Protein AF-A0AAW2KSW5-F1 (afdb_monomer)

Foldseek 3Di:
DDPPPDDDQWDQAPVRDIDGDPVSVVVRVVVVCCVVPVDPPPPPPDPVVVCVVVPPDDDDPVRVVVVPDDDDLVNVLVVLVPDDQPDQDDVVRHTSVVVNVCCVPPSPD

Secondary structure (DSSP, 8-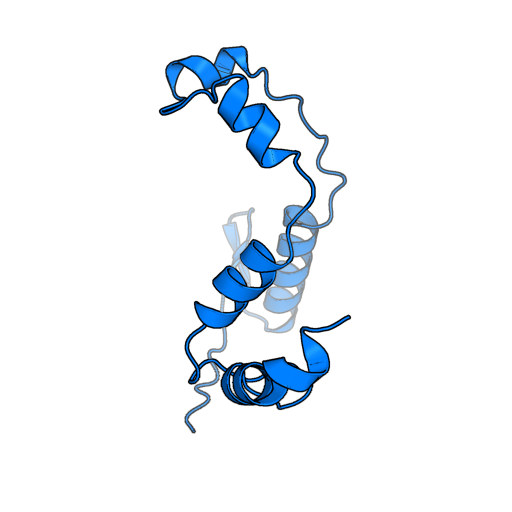state):
----------EE-TTS-EE-SHHHHHHHHHHHHHHHHSS--------HHHHGGG-S----HHHHHHHTSPPPHHHHHHHHHHS-TTSPP-TTS--HHHHHHHHHHHTT-

Mean predicted aligned error: 12.71 Å

Radius of gyration: 23.2 Å; Cα contacts (8 Å, |Δi|>4): 51; chains: 1; bounding box: 52×27×54 Å

Organism: NCBI:txid2727403

pLDDT: mean 84.77, std 11.95, range [43.72, 96.19]

Nearest PDB structures (foldseek):
  8uw3-assembly1_A  TM=6.012E-01  e=3.000E-03  Homo sapiens
  8c8j-assembly1_A  TM=5.492E-01  e=4.454E-03  Homo sapiens
  7am2-assembly1_Aa  TM=1.647E-01  e=8.125E+00  Leishmania tarentolae

Sequence (109 aa):
MRRASKRVFQIINEDGHTLTTQEDVVNEFVSFYQRLLGGDRRREFIDLRYLRPWARHVLTQEESQALVQSVTREEIKDAFFDIAEDKAPGPDGYSSGFYKAAWPVIGRR

Structure (mmCIF, N/CA/C/O backbone):
data_AF-A0AAW2KSW5-F1
#
_entry.id   AF-A0AAW2KSW5-F1
#
loop_
_atom_site.group_PDB
_atom_site.id
_atom_site.type_symbol
_atom_site.label_atom_id
_atom_site.label_alt_id
_atom_site.label_comp_id
_atom_site.label_asym_id
_atom_site.label_entity_id
_atom_site.label_seq_id
_atom_site.pdbx_PDB_ins_code
_atom_site.Cartn_x
_atom_site.Cartn_y
_atom_site.Cartn_z
_atom_site.occupancy
_atom_site.B_iso_or_equiv
_atom_site.auth_seq_id
_atom_site.auth_comp_id
_atom_site.auth_asym_id
_atom_site.auth_atom_id
_atom_site.pdbx_PDB_model_num
ATOM 1 N N . MET A 1 1 ? -12.754 4.980 -25.574 1.00 44.00 1 MET A N 1
ATOM 2 C CA . MET A 1 1 ? -11.927 3.772 -25.349 1.00 44.00 1 MET A CA 1
ATOM 3 C C . MET A 1 1 ? -10.739 3.823 -26.307 1.00 44.00 1 MET A C 1
ATOM 5 O O . MET A 1 1 ? -10.942 3.729 -27.508 1.00 44.00 1 MET A O 1
ATOM 9 N N . ARG A 1 2 ? -9.517 4.080 -25.827 1.00 43.72 2 ARG A N 1
ATOM 10 C CA . ARG A 1 2 ? -8.311 4.125 -26.675 1.00 43.72 2 ARG A CA 1
ATOM 11 C C . ARG A 1 2 ? -7.239 3.268 -26.007 1.00 43.72 2 ARG A C 1
ATOM 13 O O . ARG A 1 2 ? -6.459 3.753 -25.196 1.00 43.72 2 ARG A O 1
ATOM 20 N N . ARG A 1 3 ? -7.243 1.964 -26.289 1.00 46.72 3 ARG A N 1
ATOM 21 C CA . ARG A 1 3 ? -6.164 1.071 -25.856 1.00 46.72 3 ARG A CA 1
ATOM 22 C C . ARG A 1 3 ? -5.036 1.217 -26.875 1.00 46.72 3 ARG A C 1
ATOM 24 O O . ARG A 1 3 ? -4.984 0.491 -27.859 1.00 46.72 3 ARG A O 1
ATOM 31 N N . ALA A 1 4 ? -4.191 2.230 -26.693 1.00 52.06 4 ALA A N 1
ATOM 32 C CA . ALA A 1 4 ? -2.949 2.325 -27.449 1.00 52.06 4 ALA A CA 1
ATOM 33 C C . ALA A 1 4 ? -2.089 1.115 -27.062 1.00 52.06 4 ALA A C 1
ATOM 35 O O . ALA A 1 4 ? -1.648 1.006 -25.917 1.00 52.06 4 ALA A O 1
ATOM 36 N N . SER A 1 5 ? -1.914 0.173 -27.987 1.00 53.88 5 SER A N 1
ATOM 37 C CA . SER A 1 5 ? -1.045 -0.982 -27.784 1.00 53.88 5 SER A CA 1
ATOM 38 C C . SER A 1 5 ? 0.403 -0.495 -27.771 1.00 53.88 5 SER A C 1
ATOM 40 O O . SER A 1 5 ? 1.013 -0.315 -28.822 1.00 53.88 5 SER A O 1
ATOM 42 N N . LYS A 1 6 ? 0.943 -0.215 -26.581 1.00 66.06 6 LYS A N 1
ATOM 43 C CA . LYS A 1 6 ? 2.364 0.093 -26.406 1.00 66.06 6 LYS A CA 1
ATOM 44 C C . LYS A 1 6 ? 3.139 -1.209 -26.589 1.00 66.06 6 LYS A C 1
ATOM 46 O O . LYS A 1 6 ? 3.039 -2.097 -25.749 1.00 66.06 6 LYS A O 1
ATOM 51 N N . ARG A 1 7 ? 3.852 -1.340 -27.709 1.00 67.31 7 ARG A N 1
ATOM 52 C CA . ARG A 1 7 ? 4.706 -2.497 -27.997 1.00 67.31 7 ARG A CA 1
ATOM 53 C C . ARG A 1 7 ? 6.160 -2.100 -27.784 1.00 67.31 7 ARG A C 1
ATOM 55 O O . ARG A 1 7 ? 6.597 -1.081 -28.312 1.00 67.31 7 ARG A O 1
ATOM 62 N N . VAL A 1 8 ? 6.876 -2.880 -26.983 1.00 74.00 8 VAL A N 1
ATOM 63 C CA . VAL A 1 8 ? 8.318 -2.719 -26.782 1.00 74.00 8 VAL A CA 1
ATOM 64 C C . VAL A 1 8 ? 9.012 -3.476 -27.908 1.00 74.00 8 VAL A C 1
ATOM 66 O O . VAL A 1 8 ? 8.799 -4.674 -28.054 1.00 74.00 8 VAL A O 1
ATOM 69 N N . PHE A 1 9 ? 9.769 -2.761 -28.740 1.00 77.19 9 PHE A N 1
ATOM 70 C CA . PHE A 1 9 ? 10.436 -3.324 -29.922 1.00 77.19 9 PHE A CA 1
ATOM 71 C C . PHE A 1 9 ? 11.872 -3.760 -29.648 1.00 77.19 9 PHE A C 1
ATOM 73 O O . PHE A 1 9 ? 12.424 -4.556 -30.397 1.00 77.19 9 PHE A O 1
ATOM 80 N N . GLN A 1 10 ? 12.483 -3.198 -28.608 1.00 85.00 10 GLN A N 1
ATOM 81 C CA . GLN A 1 10 ? 13.876 -3.425 -28.291 1.00 85.00 10 GLN A CA 1
ATOM 82 C C . GLN A 1 10 ? 14.111 -3.187 -26.805 1.00 85.00 10 GLN A C 1
ATOM 84 O O . GLN A 1 10 ? 13.544 -2.254 -26.230 1.00 85.00 10 GLN A O 1
ATOM 89 N N . ILE A 1 11 ? 14.973 -4.003 -26.211 1.00 88.88 11 ILE A N 1
ATOM 90 C CA . ILE A 1 11 ? 15.519 -3.806 -24.867 1.00 88.88 11 ILE A CA 1
ATOM 91 C C . ILE A 1 11 ? 17.022 -4.083 -24.886 1.00 88.88 11 ILE A C 1
ATOM 93 O O . ILE A 1 11 ? 17.523 -4.762 -25.781 1.00 88.88 11 ILE A O 1
ATOM 97 N N . ILE A 1 12 ? 17.736 -3.537 -23.908 1.00 89.94 12 ILE A N 1
ATOM 98 C CA . ILE A 1 12 ? 19.151 -3.823 -23.675 1.00 89.94 12 ILE A CA 1
ATOM 99 C C . 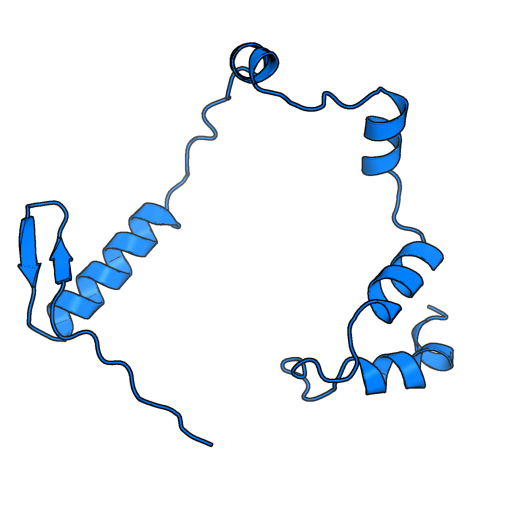ILE A 1 12 ? 19.213 -4.662 -22.401 1.00 89.94 12 ILE A C 1
ATOM 101 O O . ILE A 1 12 ? 18.645 -4.249 -21.388 1.00 89.94 12 ILE A O 1
ATOM 105 N N . ASN A 1 13 ? 19.827 -5.841 -22.467 1.00 86.00 13 ASN A N 1
ATOM 106 C CA . ASN A 1 13 ? 19.961 -6.727 -21.312 1.00 86.00 13 ASN A CA 1
ATOM 107 C C . ASN 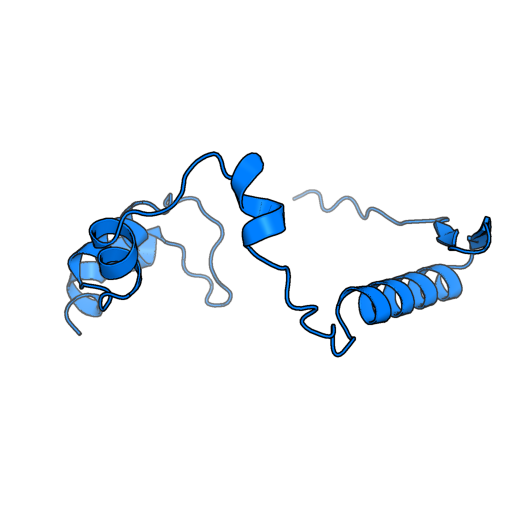A 1 13 ? 21.123 -6.291 -20.392 1.00 86.00 13 ASN A C 1
ATOM 109 O O . ASN A 1 13 ? 21.837 -5.327 -20.678 1.00 86.00 13 ASN A O 1
ATOM 113 N N . GLU A 1 14 ? 21.315 -7.003 -19.280 1.00 85.56 14 GLU A N 1
ATOM 114 C CA . GLU A 1 14 ? 22.370 -6.710 -18.292 1.00 85.56 14 GLU A CA 1
ATOM 115 C C . GLU A 1 14 ? 23.794 -6.810 -18.874 1.00 85.56 14 GLU A C 1
ATOM 117 O O . GLU A 1 14 ? 24.681 -6.075 -18.443 1.00 85.56 14 GLU A O 1
ATOM 122 N N . ASP A 1 15 ? 23.995 -7.634 -19.907 1.00 88.31 15 ASP A N 1
ATOM 123 C CA . ASP A 1 15 ? 25.270 -7.778 -20.626 1.00 88.31 15 ASP A CA 1
ATOM 124 C C . ASP A 1 15 ? 25.505 -6.668 -21.673 1.00 88.31 15 ASP A C 1
ATOM 126 O O . ASP A 1 15 ? 26.508 -6.667 -22.387 1.00 88.31 15 ASP A O 1
ATOM 130 N N . GLY A 1 16 ? 24.575 -5.714 -21.805 1.00 88.38 16 GLY A N 1
ATOM 131 C CA . GLY A 1 16 ? 24.638 -4.637 -22.795 1.00 88.38 16 GLY A CA 1
ATOM 132 C C . GLY A 1 16 ? 24.208 -5.054 -24.207 1.00 88.38 16 GLY A C 1
ATOM 133 O O . GLY A 1 16 ? 24.326 -4.266 -25.149 1.00 88.38 16 GLY A O 1
ATOM 134 N N . HIS A 1 17 ? 23.688 -6.269 -24.383 1.00 90.75 17 HIS A N 1
ATOM 135 C CA . HIS A 1 17 ? 23.212 -6.770 -25.666 1.00 90.75 17 HIS A CA 1
ATOM 136 C C . HIS A 1 17 ? 21.816 -6.243 -25.988 1.00 90.75 17 HIS A C 1
ATOM 138 O O . HIS A 1 17 ? 20.902 -6.236 -25.166 1.00 90.75 17 HIS A O 1
ATOM 144 N N . THR A 1 18 ? 21.651 -5.831 -27.240 1.00 91.00 18 THR A N 1
ATOM 145 C CA . THR A 1 18 ? 20.381 -5.355 -27.779 1.00 91.00 18 THR A CA 1
ATOM 146 C C . THR A 1 18 ? 19.531 -6.533 -28.256 1.00 91.00 18 THR A C 1
ATOM 148 O O . THR A 1 18 ? 19.884 -7.208 -29.221 1.00 91.00 18 THR A O 1
ATOM 151 N N . LEU A 1 19 ? 18.385 -6.744 -27.612 1.00 90.50 19 LEU A N 1
ATOM 152 C CA . LEU A 1 19 ? 17.391 -7.749 -27.985 1.00 90.50 19 LEU A CA 1
ATOM 153 C C . LEU A 1 19 ? 16.277 -7.078 -28.787 1.00 90.50 19 LEU A C 1
ATOM 155 O O . LEU A 1 19 ? 15.690 -6.100 -28.325 1.00 90.50 19 LEU A O 1
ATOM 159 N N . THR A 1 20 ? 15.995 -7.587 -29.987 1.00 88.56 20 THR A N 1
ATOM 160 C CA . THR A 1 20 ? 15.034 -6.983 -30.935 1.00 88.56 20 THR A CA 1
ATOM 161 C C . THR A 1 20 ? 13.931 -7.936 -31.380 1.00 88.56 20 THR A C 1
ATOM 163 O O . THR A 1 20 ? 12.908 -7.490 -31.903 1.00 88.56 20 THR A O 1
ATOM 166 N N . THR A 1 21 ? 14.100 -9.246 -31.180 1.00 89.38 21 THR A N 1
ATOM 167 C CA . THR A 1 21 ? 13.039 -10.203 -31.494 1.00 89.38 21 THR A CA 1
ATOM 168 C C . THR A 1 21 ? 11.987 -10.186 -30.388 1.00 89.38 21 THR A C 1
ATOM 170 O O . THR A 1 21 ? 12.284 -9.984 -29.211 1.00 89.38 21 THR A O 1
ATOM 173 N N . GLN A 1 22 ? 10.723 -10.389 -30.761 1.00 84.94 22 GLN A N 1
ATOM 174 C CA . GLN A 1 22 ? 9.619 -10.372 -29.800 1.00 84.94 22 GLN A CA 1
ATOM 175 C C . GLN A 1 22 ? 9.751 -11.483 -28.749 1.00 84.94 22 GLN A C 1
ATOM 177 O O . GLN A 1 22 ? 9.344 -11.284 -27.606 1.00 84.94 22 GLN A O 1
ATOM 182 N N . GLU A 1 23 ? 10.300 -12.632 -29.140 1.00 89.75 23 GLU A N 1
ATOM 183 C CA . GLU A 1 23 ? 10.550 -13.770 -28.258 1.00 89.75 23 GLU A CA 1
ATOM 184 C C . GLU A 1 23 ? 11.655 -13.451 -27.249 1.00 89.75 23 GLU A C 1
ATOM 186 O O . GLU A 1 23 ? 11.429 -13.589 -26.049 1.00 89.75 23 GLU A O 1
ATOM 191 N N . ASP A 1 24 ? 12.790 -12.911 -27.704 1.00 88.56 24 ASP A N 1
ATOM 192 C CA . ASP A 1 24 ? 13.898 -12.537 -26.818 1.00 88.56 24 ASP A CA 1
ATOM 193 C C . ASP A 1 24 ? 13.491 -11.435 -25.840 1.00 88.56 24 ASP A C 1
ATOM 195 O O . ASP A 1 24 ? 13.812 -11.503 -24.655 1.00 88.56 24 ASP A O 1
ATOM 199 N N . VAL A 1 25 ? 12.727 -10.442 -26.314 1.00 89.62 25 VAL A N 1
ATOM 200 C CA . VAL A 1 25 ? 12.176 -9.387 -25.457 1.00 89.62 25 VAL A CA 1
ATOM 201 C C . VAL A 1 25 ? 11.295 -10.004 -24.370 1.00 89.62 25 VAL A C 1
ATOM 203 O O . VAL A 1 25 ? 11.470 -9.693 -23.197 1.00 89.62 25 VAL A O 1
ATOM 206 N N . VAL A 1 26 ? 10.362 -10.893 -24.724 1.00 90.00 26 VAL A N 1
ATOM 207 C CA . VAL A 1 26 ? 9.472 -11.540 -23.744 1.00 90.00 26 VAL A CA 1
ATOM 208 C C . V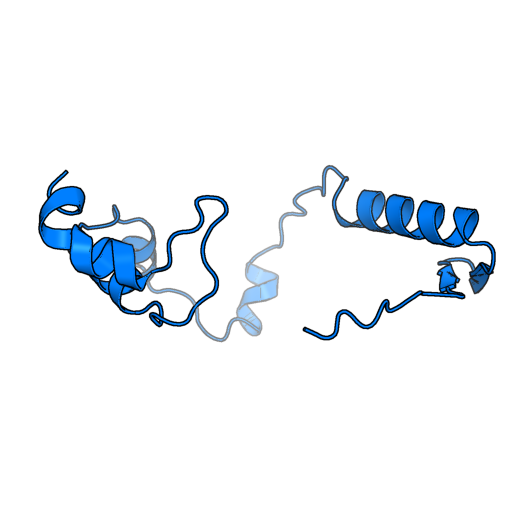AL A 1 26 ? 10.261 -12.388 -22.748 1.00 90.00 26 VAL A C 1
ATOM 210 O O . VAL A 1 26 ? 10.018 -12.282 -21.545 1.00 90.00 26 VAL A O 1
ATOM 213 N N . ASN A 1 27 ? 11.211 -13.188 -23.229 1.00 91.81 27 ASN A N 1
ATOM 214 C CA . ASN A 1 27 ? 12.022 -14.064 -22.391 1.00 91.81 27 ASN A CA 1
ATOM 215 C C . ASN A 1 27 ? 12.876 -13.268 -21.402 1.00 91.81 27 ASN A C 1
ATOM 217 O O . ASN A 1 27 ? 12.895 -13.598 -20.216 1.00 91.81 27 ASN A O 1
ATOM 221 N N . GLU A 1 28 ? 13.507 -12.181 -21.845 1.00 92.62 28 GLU A N 1
ATOM 222 C CA . GLU A 1 28 ? 14.265 -11.303 -20.953 1.00 92.62 28 GLU A CA 1
ATOM 223 C C . GLU A 1 28 ? 13.350 -10.608 -19.941 1.00 92.62 28 GLU A C 1
ATOM 225 O O . GLU A 1 28 ? 13.692 -10.550 -18.766 1.00 92.62 28 GLU A O 1
ATOM 230 N N . PHE A 1 29 ? 12.156 -10.149 -20.338 1.00 89.62 29 PHE A N 1
ATOM 231 C CA . PHE A 1 29 ? 11.183 -9.584 -19.393 1.00 89.62 29 PHE A CA 1
ATOM 232 C C . PHE A 1 29 ? 10.810 -10.589 -18.296 1.00 89.62 29 PHE A C 1
ATOM 234 O O . PHE A 1 29 ? 10.832 -10.254 -17.110 1.00 89.62 29 PHE A O 1
ATOM 241 N N . VAL A 1 30 ? 10.468 -11.821 -18.679 1.00 90.62 30 VAL A N 1
ATOM 242 C CA . VAL A 1 30 ? 10.110 -12.879 -17.727 1.00 90.62 30 VAL A CA 1
ATOM 243 C C . VAL A 1 30 ? 11.294 -13.196 -16.819 1.00 90.62 30 VAL A C 1
ATOM 245 O O . VAL A 1 30 ? 11.136 -13.182 -15.600 1.00 90.62 30 VAL A O 1
ATOM 248 N N . SER A 1 31 ? 12.477 -13.412 -17.393 1.00 89.69 31 SER A N 1
ATOM 249 C CA . SER A 1 31 ? 13.694 -13.733 -16.650 1.00 89.69 31 SER A CA 1
ATOM 250 C C . SER A 1 31 ? 14.079 -12.615 -15.678 1.00 89.69 31 SER A C 1
ATOM 252 O O . SER A 1 31 ? 14.321 -12.873 -14.500 1.00 89.69 31 SER A O 1
ATOM 254 N N . PHE A 1 32 ? 14.066 -11.360 -16.127 1.00 88.44 32 PHE A N 1
ATOM 255 C CA . PHE A 1 32 ? 14.349 -10.196 -15.292 1.00 88.44 32 PHE A CA 1
ATOM 256 C C . PHE A 1 32 ? 13.404 -10.124 -14.090 1.00 88.44 32 PHE A C 1
ATOM 258 O O . PHE A 1 32 ? 13.856 -10.019 -12.950 1.00 88.44 32 PHE A O 1
ATOM 265 N N . TYR A 1 33 ? 12.089 -10.233 -14.308 1.00 87.56 33 TYR A N 1
ATOM 266 C CA . TYR A 1 33 ? 11.127 -10.157 -13.207 1.00 87.56 33 TYR A CA 1
ATOM 267 C C . TYR A 1 33 ? 11.132 -11.405 -12.321 1.00 87.56 33 TYR A C 1
ATOM 269 O O . TYR A 1 33 ? 10.884 -11.284 -11.123 1.00 87.56 33 TYR A O 1
ATOM 277 N N . GLN A 1 34 ? 11.478 -12.580 -12.846 1.00 88.25 34 GLN A N 1
ATOM 278 C CA . GLN A 1 34 ? 11.741 -13.770 -12.032 1.00 88.25 34 GLN A CA 1
ATOM 279 C C . GLN A 1 34 ? 12.978 -13.590 -11.148 1.00 88.25 34 GLN A C 1
ATOM 281 O O . GLN A 1 34 ? 12.936 -13.967 -9.983 1.00 88.25 34 GLN A O 1
ATOM 286 N N . ARG A 1 35 ? 14.051 -12.954 -11.629 1.00 85.50 35 ARG A N 1
ATOM 287 C CA . ARG A 1 35 ? 15.202 -12.600 -10.779 1.00 85.50 35 ARG A CA 1
ATOM 288 C C . ARG A 1 35 ? 14.823 -11.545 -9.737 1.00 85.50 35 ARG A C 1
ATOM 290 O O . ARG A 1 35 ? 15.123 -11.699 -8.556 1.00 85.50 35 ARG A O 1
ATOM 297 N N . LEU A 1 36 ? 14.121 -10.492 -10.159 1.00 84.38 36 LEU A N 1
ATOM 298 C CA . LEU A 1 36 ? 13.742 -9.364 -9.304 1.00 84.38 36 LEU A CA 1
ATOM 299 C C . LEU A 1 36 ? 12.739 -9.762 -8.206 1.00 84.38 36 LEU A C 1
ATOM 301 O O . LEU A 1 36 ? 12.825 -9.305 -7.061 1.00 84.38 36 LEU A O 1
ATOM 305 N N . LEU A 1 37 ? 11.745 -10.578 -8.554 1.00 84.50 37 LEU A N 1
ATOM 306 C CA . LEU A 1 37 ? 10.607 -10.907 -7.692 1.00 84.50 37 LEU A CA 1
ATOM 307 C C . LEU A 1 37 ? 10.603 -12.360 -7.206 1.00 84.50 37 LEU A C 1
ATOM 309 O O . LEU A 1 37 ? 9.970 -12.636 -6.195 1.00 84.50 37 LEU A O 1
ATOM 313 N N . GLY A 1 38 ? 11.279 -13.272 -7.904 1.00 72.56 38 GLY A N 1
ATOM 314 C CA . GLY A 1 38 ? 11.148 -14.726 -7.739 1.00 72.56 38 GLY A CA 1
ATOM 315 C C . GLY A 1 38 ? 12.273 -15.427 -6.974 1.00 72.56 38 GLY A C 1
ATOM 316 O O . GLY A 1 38 ? 12.333 -16.651 -6.990 1.00 72.56 38 GLY A O 1
ATOM 317 N N . GLY A 1 39 ? 13.157 -14.700 -6.293 1.00 68.75 39 GLY A N 1
ATOM 318 C CA . GLY A 1 39 ? 14.146 -15.303 -5.397 1.00 68.75 39 GLY A CA 1
ATOM 319 C C . GLY A 1 39 ? 13.640 -15.458 -3.961 1.00 68.75 39 GLY A C 1
ATOM 320 O O . GLY A 1 39 ? 12.841 -14.649 -3.485 1.00 68.75 39 GLY A O 1
ATOM 321 N N . ASP A 1 40 ? 14.210 -16.422 -3.228 1.00 62.41 40 ASP A N 1
ATOM 322 C CA . ASP A 1 40 ? 14.334 -16.328 -1.770 1.00 62.41 40 ASP A CA 1
ATOM 323 C C . ASP A 1 40 ? 15.305 -15.176 -1.505 1.00 62.41 40 ASP A C 1
ATOM 325 O O . ASP A 1 40 ? 16.520 -15.361 -1.382 1.00 62.41 40 ASP A O 1
ATOM 329 N N . ARG A 1 41 ? 14.792 -13.938 -1.576 1.00 61.44 41 ARG A N 1
ATOM 330 C CA . ARG A 1 41 ? 15.546 -12.773 -1.132 1.00 61.44 41 ARG A CA 1
ATOM 331 C C . ARG A 1 41 ? 15.884 -13.098 0.304 1.00 61.44 41 ARG A C 1
ATOM 333 O O . ARG A 1 41 ? 15.010 -13.004 1.169 1.00 61.44 41 ARG A O 1
ATOM 340 N N . ARG A 1 42 ? 17.137 -13.500 0.548 1.00 57.59 42 ARG A N 1
ATOM 341 C CA . ARG A 1 42 ? 17.685 -13.537 1.894 1.00 57.59 42 ARG A CA 1
ATOM 342 C C . ARG A 1 42 ? 17.234 -12.226 2.500 1.00 57.59 42 ARG A C 1
ATOM 344 O O . ARG A 1 42 ? 17.537 -11.161 1.964 1.00 57.59 42 ARG A O 1
ATOM 351 N N . ARG A 1 43 ? 16.415 -12.315 3.547 1.00 60.25 43 ARG A N 1
ATOM 352 C CA . ARG A 1 43 ? 16.173 -11.184 4.425 1.00 60.25 43 ARG A CA 1
ATOM 353 C C . ARG A 1 43 ? 17.538 -10.902 5.022 1.00 60.25 43 ARG A C 1
ATOM 355 O O . ARG A 1 43 ? 17.882 -11.453 6.063 1.00 60.25 43 ARG A O 1
ATOM 362 N N . GLU A 1 44 ? 18.366 -10.165 4.289 1.00 66.38 44 GLU A N 1
ATOM 363 C CA . GLU A 1 44 ? 19.556 -9.577 4.851 1.00 66.38 44 GLU A CA 1
ATOM 364 C C . GLU A 1 44 ? 19.022 -8.751 6.002 1.00 66.38 44 GLU A C 1
ATOM 366 O O . GLU A 1 44 ? 18.183 -7.864 5.822 1.00 66.38 44 GLU A O 1
ATOM 371 N N . PHE A 1 45 ? 19.380 -9.171 7.210 1.00 67.12 45 PHE A N 1
ATOM 372 C CA . PHE A 1 45 ? 19.019 -8.435 8.396 1.00 67.12 45 PHE A CA 1
ATOM 373 C C . PHE A 1 45 ? 19.684 -7.075 8.256 1.00 67.12 45 PHE A C 1
ATOM 375 O O . PHE A 1 45 ? 20.891 -6.937 8.440 1.00 67.12 45 PHE A O 1
ATOM 382 N N . ILE A 1 46 ? 18.889 -6.079 7.879 1.00 71.62 46 ILE A N 1
ATOM 383 C CA . ILE A 1 46 ? 19.344 -4.704 7.900 1.00 71.62 46 ILE A CA 1
ATOM 384 C C . ILE A 1 46 ? 19.512 -4.362 9.371 1.00 71.62 46 ILE A C 1
ATOM 386 O O . ILE A 1 46 ? 18.548 -4.368 10.141 1.00 71.62 46 ILE A O 1
ATOM 390 N N . ASP A 1 47 ? 20.749 -4.085 9.768 1.00 79.62 47 ASP A N 1
ATOM 391 C CA . ASP A 1 47 ? 21.011 -3.562 11.093 1.00 79.62 47 ASP A CA 1
ATOM 392 C C . ASP A 1 47 ? 20.308 -2.210 11.221 1.00 79.62 47 ASP A C 1
ATOM 394 O O . ASP A 1 47 ? 20.706 -1.215 10.615 1.00 79.62 47 ASP A O 1
ATOM 398 N N . LEU A 1 48 ? 19.245 -2.158 12.021 1.00 76.06 48 LEU A N 1
ATOM 399 C CA . LEU A 1 48 ? 18.485 -0.931 12.236 1.00 76.06 48 LEU A CA 1
ATOM 400 C C . LEU A 1 48 ? 19.365 0.197 12.796 1.00 76.06 48 LEU A C 1
ATOM 402 O O . LEU A 1 48 ? 19.037 1.364 12.594 1.00 76.06 48 LEU A O 1
ATOM 406 N N . ARG A 1 49 ? 20.497 -0.118 13.447 1.00 82.06 49 ARG A N 1
ATOM 407 C CA . ARG A 1 49 ? 21.485 0.882 13.890 1.00 82.06 49 ARG A CA 1
ATOM 408 C C . ARG A 1 49 ? 22.109 1.624 12.715 1.00 82.06 49 ARG A C 1
ATOM 410 O O . ARG A 1 49 ? 22.360 2.816 12.849 1.00 82.06 49 ARG A O 1
ATOM 417 N N . TYR A 1 50 ? 22.303 0.949 11.580 1.00 82.25 50 TYR A N 1
ATOM 418 C CA . TYR A 1 50 ? 22.733 1.590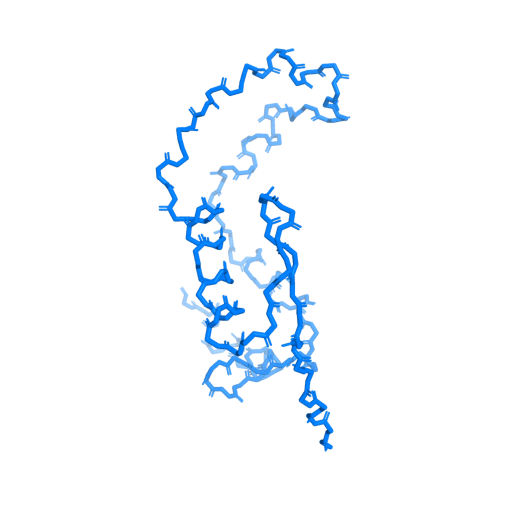 10.343 1.00 82.25 50 TYR A CA 1
ATOM 419 C C . TYR A 1 50 ? 21.673 2.587 9.880 1.00 82.25 50 TYR A C 1
ATOM 421 O O . TYR A 1 50 ? 22.017 3.714 9.582 1.00 82.25 50 TYR A O 1
ATOM 429 N N . LEU A 1 51 ? 20.383 2.233 9.911 1.00 81.50 51 LEU A N 1
ATOM 430 C CA . LEU A 1 51 ? 19.309 3.113 9.431 1.00 81.50 51 LEU A CA 1
ATOM 431 C C . LEU A 1 51 ? 18.979 4.297 10.352 1.00 81.50 51 LEU A C 1
ATOM 433 O O . LEU A 1 51 ? 18.445 5.299 9.874 1.00 81.50 51 LEU A O 1
ATOM 437 N N . ARG A 1 52 ? 19.276 4.209 11.657 1.00 82.75 52 ARG A N 1
ATOM 438 C CA . ARG A 1 52 ? 18.879 5.228 12.650 1.00 82.75 52 ARG A CA 1
ATOM 439 C C . ARG A 1 52 ? 19.268 6.670 12.296 1.00 82.75 52 ARG A C 1
ATOM 441 O O . ARG A 1 52 ? 18.414 7.530 12.483 1.00 82.75 52 ARG A O 1
ATOM 448 N N . PRO A 1 53 ? 20.472 6.972 11.777 1.00 88.38 53 PRO A N 1
ATOM 449 C CA . PRO A 1 53 ? 20.840 8.336 11.396 1.00 88.38 53 PRO A CA 1
ATOM 450 C C . PRO A 1 53 ? 19.997 8.916 10.250 1.00 88.38 53 PRO A C 1
ATOM 452 O O . PRO A 1 53 ? 19.895 10.133 10.135 1.00 88.38 53 PRO A O 1
ATOM 455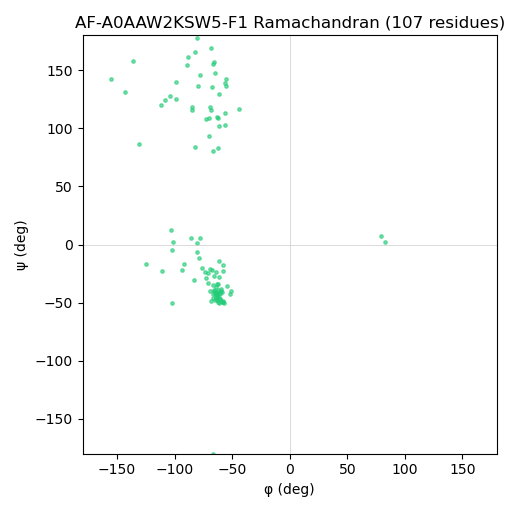 N N . TRP A 1 54 ? 19.391 8.069 9.410 1.00 84.94 54 TRP A N 1
ATOM 456 C CA . TRP A 1 54 ? 18.536 8.491 8.290 1.00 84.94 54 TRP A CA 1
ATOM 457 C C . TRP A 1 54 ? 17.039 8.342 8.582 1.00 84.94 54 TRP A C 1
ATOM 459 O O . TRP A 1 54 ? 16.205 8.755 7.772 1.00 84.94 54 TRP A O 1
ATOM 469 N N . ALA A 1 55 ? 16.675 7.771 9.731 1.00 84.69 55 ALA A N 1
ATOM 470 C CA . ALA A 1 55 ? 15.290 7.658 10.149 1.00 84.69 55 ALA A CA 1
ATOM 471 C C . ALA A 1 55 ? 14.752 9.046 10.521 1.00 84.69 55 ALA A C 1
ATOM 473 O O . ALA A 1 55 ? 15.114 9.620 11.544 1.00 84.69 55 ALA A O 1
ATOM 474 N N . ARG A 1 56 ? 13.858 9.585 9.684 1.00 85.06 56 ARG A N 1
ATOM 475 C CA . ARG A 1 56 ? 13.186 10.871 9.946 1.00 85.06 56 ARG A CA 1
ATOM 476 C C . ARG A 1 56 ? 12.252 10.814 11.156 1.00 85.06 56 ARG A C 1
ATOM 478 O O . ARG A 1 56 ? 12.012 11.844 11.773 1.00 85.06 56 ARG A O 1
ATOM 485 N N . HIS A 1 57 ? 11.724 9.630 11.456 1.00 88.50 57 HIS A N 1
ATOM 486 C CA . HIS A 1 57 ? 10.867 9.363 12.605 1.00 88.50 57 HIS A CA 1
ATOM 487 C C . HIS A 1 57 ? 11.183 7.974 13.152 1.00 88.50 57 HIS A C 1
ATOM 489 O O . HIS A 1 57 ? 11.254 7.009 12.389 1.00 88.50 57 HIS A O 1
ATOM 495 N N . VAL A 1 58 ? 11.386 7.877 14.463 1.00 87.44 58 VAL A N 1
ATOM 496 C CA . VAL A 1 58 ? 11.485 6.603 15.178 1.00 87.44 58 VAL A CA 1
ATOM 497 C C . VAL A 1 58 ? 10.254 6.525 16.056 1.00 87.44 58 VAL A C 1
ATOM 499 O O . VAL A 1 58 ? 10.064 7.400 16.897 1.00 87.44 58 VAL A O 1
ATOM 502 N N . LEU A 1 59 ? 9.442 5.491 15.839 1.00 90.06 59 LEU A N 1
ATOM 503 C CA . LEU A 1 59 ? 8.166 5.343 16.527 1.00 90.06 59 LEU A CA 1
ATOM 504 C C . LEU A 1 59 ? 8.351 5.376 18.045 1.00 90.06 59 LEU A C 1
ATOM 506 O O . LEU A 1 59 ? 9.253 4.716 18.579 1.00 90.06 59 LEU A O 1
ATOM 510 N N . THR A 1 60 ? 7.479 6.106 18.735 1.00 93.81 60 THR A N 1
ATOM 511 C CA . THR A 1 60 ? 7.367 5.991 20.189 1.00 93.81 60 THR A CA 1
ATOM 512 C C . THR A 1 60 ? 6.789 4.628 20.562 1.00 93.81 60 THR A C 1
ATOM 514 O O . THR A 1 60 ? 6.302 3.864 19.717 1.00 93.81 60 THR A O 1
ATOM 517 N N . GLN A 1 61 ? 6.846 4.291 21.849 1.00 93.94 61 GLN A N 1
ATOM 518 C CA . GLN A 1 61 ? 6.247 3.050 22.320 1.00 93.94 61 GLN A CA 1
ATOM 519 C C . GLN A 1 61 ? 4.733 3.051 22.082 1.00 93.94 61 GLN A C 1
ATOM 521 O O . GLN A 1 61 ? 4.189 2.039 21.655 1.00 93.94 61 GLN A O 1
ATOM 526 N N . GLU A 1 62 ? 4.076 4.189 22.278 1.00 96.19 62 GLU A N 1
ATOM 527 C CA . GLU A 1 62 ? 2.641 4.374 22.073 1.00 96.19 62 GLU A CA 1
ATOM 528 C C . GLU A 1 62 ? 2.255 4.185 20.602 1.00 96.19 62 GLU A C 1
ATOM 530 O O . GLU A 1 62 ? 1.319 3.443 20.314 1.00 96.19 62 GLU A O 1
ATOM 535 N N . GLU A 1 63 ? 3.002 4.780 19.667 1.00 94.81 63 GLU A N 1
ATOM 536 C CA . GLU A 1 63 ? 2.763 4.608 18.227 1.00 94.81 63 GLU A CA 1
ATOM 537 C C . GLU A 1 63 ? 2.982 3.156 17.790 1.00 94.81 63 GLU A C 1
ATOM 539 O O . GLU A 1 63 ? 2.183 2.595 17.044 1.00 94.81 63 GLU A O 1
ATOM 544 N N . SER A 1 64 ? 4.044 2.522 18.291 1.00 93.69 64 SER A N 1
ATOM 545 C CA . SER A 1 64 ? 4.321 1.108 18.028 1.00 93.69 64 SER A CA 1
ATOM 546 C C . SER A 1 64 ? 3.189 0.211 18.532 1.00 93.69 64 SER A C 1
ATOM 548 O O . SER A 1 64 ? 2.757 -0.692 17.818 1.00 93.69 64 SER A O 1
ATOM 550 N N . GLN A 1 65 ? 2.661 0.489 19.730 1.00 95.88 65 GLN A N 1
ATOM 551 C CA . GLN A 1 65 ? 1.509 -0.233 20.266 1.00 95.88 65 GLN A CA 1
ATOM 552 C C . GLN A 1 65 ? 0.247 0.011 19.436 1.00 95.88 65 GLN A C 1
ATOM 554 O O . GLN A 1 65 ? -0.468 -0.945 19.160 1.00 95.88 65 GLN A O 1
ATOM 559 N N . ALA A 1 66 ? -0.010 1.243 18.994 1.00 94.00 66 ALA A N 1
ATOM 560 C CA . ALA A 1 66 ? -1.160 1.553 18.147 1.00 94.00 66 ALA A CA 1
ATOM 561 C C . ALA A 1 66 ? -1.135 0.768 16.822 1.00 94.00 66 ALA A C 1
ATOM 563 O O . ALA A 1 66 ? -2.159 0.238 16.405 1.00 94.00 66 ALA A O 1
ATOM 564 N N . LEU A 1 67 ? 0.037 0.601 16.198 1.00 93.00 67 LEU A N 1
ATOM 565 C CA . LEU A 1 67 ? 0.179 -0.141 14.935 1.00 93.00 67 LEU A CA 1
ATOM 566 C C . LEU A 1 67 ? -0.093 -1.647 15.048 1.00 93.00 67 LEU A C 1
ATOM 568 O O . LEU A 1 67 ? -0.363 -2.291 14.035 1.00 93.00 67 LEU A O 1
ATOM 572 N N . VAL A 1 68 ? 0.020 -2.221 16.249 1.00 94.81 68 VAL A N 1
ATOM 573 C CA . VAL A 1 68 ? -0.233 -3.651 16.496 1.00 94.81 68 VAL A CA 1
ATOM 574 C C . VAL A 1 68 ? -1.603 -3.917 17.116 1.00 94.81 68 VAL A C 1
ATOM 576 O O . VAL A 1 68 ? -1.926 -5.068 17.420 1.00 94.81 68 VAL A O 1
ATOM 579 N N . GLN A 1 69 ? -2.417 -2.879 17.317 1.00 94.88 69 GLN A N 1
ATOM 580 C CA . GLN A 1 69 ? -3.781 -3.045 17.801 1.00 94.88 69 GLN A CA 1
ATOM 581 C C . GLN A 1 69 ? -4.654 -3.758 16.767 1.00 94.88 69 GLN A C 1
ATOM 583 O O . GLN A 1 69 ? -4.386 -3.777 15.566 1.00 94.88 69 GLN A O 1
ATOM 588 N N . SER A 1 70 ? -5.712 -4.395 17.265 1.00 95.75 70 SER A N 1
ATOM 589 C CA . SER A 1 70 ? -6.718 -4.993 16.394 1.00 95.75 70 SER A CA 1
ATOM 590 C C . SER A 1 70 ? -7.478 -3.897 15.659 1.00 95.75 70 SER A C 1
ATOM 592 O O . SER A 1 70 ? -7.910 -2.932 16.284 1.00 95.75 70 SER A O 1
ATOM 594 N N . VAL A 1 71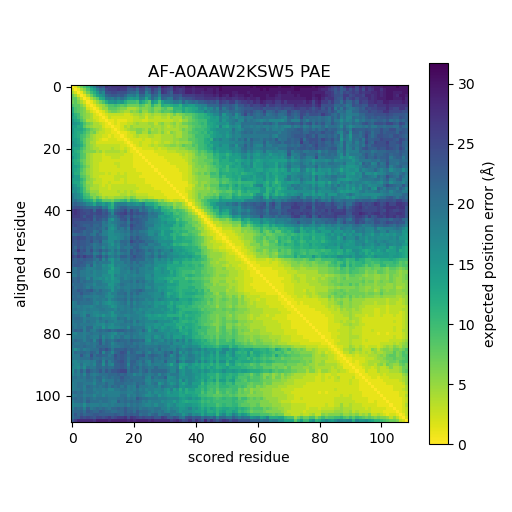 ? -7.680 -4.092 14.356 1.00 93.19 71 VAL A N 1
ATOM 595 C CA . VAL A 1 71 ? -8.459 -3.171 13.526 1.00 93.19 71 VAL A CA 1
ATOM 596 C C . VAL A 1 71 ? -9.896 -3.092 14.047 1.00 93.19 71 VAL A C 1
ATOM 598 O O . VAL A 1 71 ? -10.560 -4.113 14.249 1.00 93.19 71 VAL A O 1
ATOM 601 N N . THR A 1 72 ? -10.371 -1.871 14.251 1.00 92.75 72 THR A N 1
ATOM 602 C CA . THR A 1 72 ? -11.715 -1.553 14.741 1.00 92.75 72 THR A CA 1
ATOM 603 C C . THR A 1 72 ? -12.721 -1.431 13.598 1.00 92.75 72 THR A C 1
ATOM 605 O O . THR A 1 72 ? -12.371 -1.248 12.430 1.00 92.75 72 THR A O 1
ATOM 608 N N . ARG A 1 73 ? -14.017 -1.519 13.916 1.00 91.25 73 ARG A N 1
ATOM 609 C CA . ARG A 1 73 ? -15.078 -1.356 12.908 1.00 91.25 73 ARG A CA 1
ATOM 610 C C . ARG A 1 73 ? -15.126 0.061 12.355 1.00 91.25 73 ARG A C 1
ATOM 612 O O . ARG A 1 73 ? -15.436 0.253 11.181 1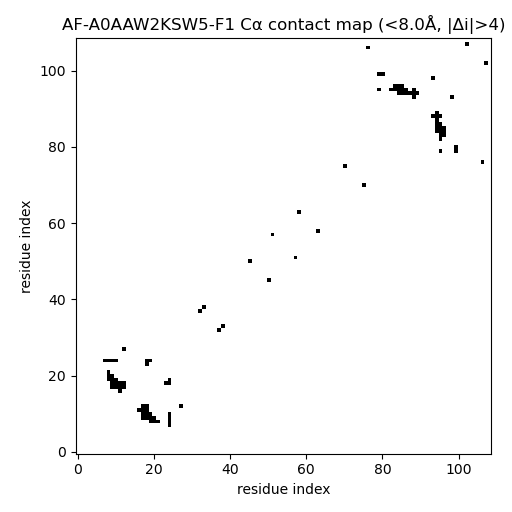.00 91.25 73 ARG A O 1
ATOM 619 N N . GLU A 1 74 ? -14.833 1.025 13.209 1.00 92.69 74 GLU A N 1
ATOM 620 C CA . GLU A 1 74 ? -14.754 2.440 12.891 1.00 92.69 74 GLU A CA 1
ATOM 621 C C . GLU A 1 74 ? -13.632 2.685 11.881 1.00 92.69 74 GLU A C 1
ATOM 623 O O . GLU A 1 74 ? -13.899 3.258 10.833 1.00 92.69 74 GLU A O 1
ATOM 628 N N . GLU A 1 75 ? -12.435 2.128 12.097 1.00 93.50 75 GLU A N 1
ATOM 629 C CA . GLU A 1 75 ? -11.330 2.216 11.130 1.00 93.50 75 GLU A CA 1
ATOM 630 C C . GLU A 1 75 ? -11.669 1.573 9.785 1.00 93.50 75 GLU A C 1
ATOM 632 O O . GLU A 1 75 ? -11.370 2.149 8.739 1.00 93.50 75 GLU A O 1
ATOM 637 N N . ILE A 1 76 ? -12.324 0.402 9.785 1.00 92.38 76 ILE A N 1
ATOM 638 C CA . ILE A 1 76 ? -12.770 -0.236 8.535 1.00 92.38 76 ILE A CA 1
ATOM 639 C C . ILE A 1 76 ? -13.741 0.691 7.809 1.00 92.38 76 ILE A C 1
ATOM 641 O O . ILE A 1 76 ? -13.605 0.896 6.605 1.00 92.38 76 ILE A O 1
ATOM 645 N N . LYS A 1 77 ? -14.718 1.255 8.525 1.00 93.25 77 LYS A N 1
ATOM 646 C CA . LYS A 1 77 ? -15.693 2.173 7.942 1.00 93.25 77 LYS A CA 1
ATOM 647 C C . LYS A 1 77 ? -15.006 3.416 7.387 1.00 93.25 77 LYS A C 1
ATOM 649 O O . LYS A 1 77 ? -15.258 3.766 6.241 1.00 93.25 77 LYS A O 1
ATOM 654 N N . ASP A 1 78 ? -14.150 4.063 8.160 1.00 94.81 78 ASP A N 1
ATOM 655 C CA . ASP A 1 78 ? -13.517 5.319 7.768 1.00 94.81 78 ASP A CA 1
ATOM 656 C C . ASP A 1 78 ? -12.604 5.112 6.557 1.00 94.81 78 ASP A C 1
ATOM 658 O O . ASP A 1 78 ? -12.761 5.798 5.545 1.00 94.81 78 ASP A O 1
ATOM 662 N N . ALA A 1 79 ? -11.750 4.084 6.588 1.00 93.44 79 ALA A N 1
ATOM 663 C CA . ALA A 1 79 ? -10.905 3.718 5.452 1.00 93.44 79 ALA A CA 1
ATOM 664 C C . ALA A 1 79 ? -11.734 3.363 4.208 1.00 93.44 79 ALA A C 1
ATOM 666 O O . ALA A 1 79 ? -11.372 3.716 3.086 1.00 93.44 79 ALA A O 1
ATOM 667 N N . PHE A 1 80 ? -12.866 2.682 4.391 1.00 91.44 80 PHE A N 1
ATOM 668 C CA . PHE A 1 80 ? -13.752 2.317 3.293 1.00 91.44 80 PHE A CA 1
ATOM 669 C C . PHE A 1 80 ? -14.466 3.536 2.683 1.00 91.44 80 PHE A C 1
ATOM 671 O O . PHE A 1 80 ? -14.612 3.643 1.461 1.00 91.44 80 PHE A O 1
ATOM 678 N N . PHE A 1 81 ? -14.903 4.478 3.519 1.00 93.81 81 PHE A N 1
ATOM 679 C CA . PHE A 1 81 ? -15.602 5.685 3.084 1.00 93.81 81 PHE A CA 1
ATOM 680 C C . PHE A 1 81 ? -14.669 6.735 2.468 1.00 93.81 81 PHE A C 1
ATOM 682 O O . PHE A 1 81 ? -15.150 7.537 1.663 1.00 93.81 81 PHE A O 1
ATOM 689 N N . ASP A 1 82 ? -13.367 6.678 2.746 1.00 95.00 82 ASP A N 1
ATOM 690 C CA . ASP A 1 82 ? -12.344 7.527 2.119 1.00 95.00 82 ASP A CA 1
ATOM 691 C C . ASP A 1 82 ? -12.111 7.192 0.627 1.00 95.00 82 ASP A C 1
ATOM 693 O O . ASP A 1 82 ? -11.680 8.026 -0.170 1.00 95.00 82 ASP A O 1
ATOM 697 N N . ILE A 1 83 ? -12.478 5.984 0.182 1.00 92.38 83 ILE A N 1
ATOM 698 C CA . ILE A 1 83 ? -12.334 5.573 -1.222 1.00 92.38 83 ILE A CA 1
ATOM 699 C C . ILE A 1 83 ? -13.311 6.358 -2.106 1.00 92.38 83 ILE A C 1
ATOM 701 O O . ILE A 1 83 ? -14.524 6.201 -1.980 1.00 92.38 83 ILE A O 1
ATOM 705 N N . ALA A 1 84 ? -12.816 7.150 -3.059 1.00 92.75 84 ALA A N 1
ATOM 706 C CA . ALA A 1 84 ? -13.673 7.870 -4.008 1.00 92.75 84 ALA A CA 1
ATOM 707 C C . ALA A 1 84 ? -14.624 6.927 -4.782 1.00 92.75 84 ALA A C 1
ATOM 709 O O . ALA A 1 84 ? -14.260 5.800 -5.128 1.00 92.75 84 ALA A O 1
ATOM 710 N N . GLU A 1 85 ? -15.859 7.372 -5.029 1.00 88.62 85 GLU A N 1
ATOM 711 C CA . GLU A 1 85 ? -16.932 6.543 -5.615 1.00 88.62 85 GLU A CA 1
ATOM 712 C C . GLU A 1 85 ? -16.719 6.202 -7.094 1.00 88.62 85 GLU A C 1
ATOM 714 O O . GLU A 1 85 ? -17.215 5.188 -7.583 1.00 88.62 85 GLU A O 1
ATOM 719 N N . ASP A 1 86 ? -15.958 7.039 -7.795 1.00 86.69 86 ASP A N 1
ATOM 720 C CA . ASP A 1 86 ? -15.625 6.935 -9.215 1.00 86.69 86 ASP A CA 1
ATOM 721 C C . ASP A 1 86 ? -14.405 6.038 -9.487 1.00 86.69 86 ASP A C 1
ATOM 723 O O . ASP A 1 86 ? -13.938 5.928 -10.626 1.00 86.69 86 ASP A O 1
ATOM 727 N N . LYS A 1 87 ? -13.872 5.373 -8.454 1.00 86.19 87 LYS A N 1
ATOM 728 C CA . LYS A 1 87 ? -12.803 4.387 -8.620 1.00 86.19 87 LYS A CA 1
ATOM 729 C C . LYS A 1 87 ? -13.289 3.183 -9.421 1.00 86.19 87 LYS A C 1
ATOM 731 O O . LYS A 1 87 ? -14.448 2.775 -9.354 1.00 86.19 87 LYS A O 1
ATOM 736 N N . ALA A 1 88 ? -12.356 2.615 -10.187 1.00 87.56 88 ALA A N 1
ATOM 737 C CA . ALA A 1 88 ? -12.620 1.448 -11.011 1.00 87.56 88 ALA A CA 1
ATOM 738 C C . ALA A 1 88 ? -13.171 0.291 -10.153 1.00 87.56 88 ALA A C 1
ATOM 740 O O . ALA A 1 88 ? -12.678 0.084 -9.040 1.00 87.56 88 ALA A O 1
ATOM 741 N N . PRO A 1 89 ? -14.171 -0.449 -10.657 1.00 86.31 89 PRO A N 1
ATOM 742 C CA . PRO A 1 89 ? -14.762 -1.559 -9.928 1.00 86.31 89 PRO A CA 1
ATOM 743 C C . PRO A 1 89 ? -13.758 -2.694 -9.723 1.00 86.31 89 PRO A C 1
ATOM 745 O O . PRO A 1 89 ? -12.795 -2.846 -10.485 1.00 86.31 89 PRO A O 1
ATOM 748 N N . GLY A 1 90 ? -14.011 -3.506 -8.698 1.00 84.81 90 GLY A N 1
ATOM 749 C CA . GLY A 1 90 ? -13.272 -4.742 -8.482 1.00 84.81 90 GLY A CA 1
ATOM 750 C C . GLY A 1 90 ? -13.545 -5.782 -9.580 1.00 84.81 90 GLY A C 1
ATOM 751 O O . GLY A 1 90 ? -14.340 -5.554 -10.496 1.00 84.81 90 GLY A O 1
ATOM 752 N N . PRO A 1 91 ? -12.921 -6.970 -9.493 1.00 89.19 91 PRO A N 1
ATOM 753 C CA . PRO A 1 91 ? -13.214 -8.097 -10.387 1.00 89.19 91 PRO A CA 1
ATOM 754 C C . PRO A 1 91 ? -14.687 -8.546 -10.367 1.00 89.19 91 PRO A C 1
ATOM 756 O O . PRO A 1 91 ? -15.131 -9.242 -11.275 1.00 89.19 91 PRO A O 1
ATOM 759 N N . ASP A 1 92 ? -15.429 -8.148 -9.333 1.00 90.00 92 ASP A N 1
ATOM 760 C CA . ASP A 1 92 ? -16.864 -8.365 -9.142 1.00 90.00 92 ASP A CA 1
ATOM 761 C C . ASP A 1 92 ? -17.760 -7.397 -9.939 1.00 90.00 92 ASP A C 1
ATOM 763 O O . ASP A 1 92 ? -18.964 -7.624 -10.040 1.00 90.00 92 ASP A O 1
ATOM 767 N N . GLY A 1 93 ? -17.194 -6.330 -10.512 1.00 92.31 93 GLY A N 1
ATOM 768 C CA . GLY A 1 93 ? -17.920 -5.325 -11.284 1.00 92.31 93 GLY A CA 1
ATOM 769 C C . GLY A 1 93 ? -18.612 -4.234 -10.457 1.00 92.31 93 GLY A C 1
ATOM 770 O O . GLY A 1 93 ? -19.240 -3.359 -11.055 1.00 92.31 93 GLY A O 1
ATOM 771 N N . TYR A 1 94 ? -18.481 -4.224 -9.126 1.00 89.81 94 TYR A N 1
ATOM 772 C CA . TYR A 1 94 ? -19.097 -3.206 -8.266 1.00 89.81 94 TYR A CA 1
ATOM 773 C C . TYR A 1 94 ? -18.101 -2.105 -7.884 1.00 89.81 94 TYR A C 1
ATOM 775 O O . TYR A 1 94 ? -16.931 -2.365 -7.600 1.00 89.81 94 TYR A O 1
ATOM 783 N N . SER A 1 95 ? -18.563 -0.851 -7.875 1.00 90.94 95 SER A N 1
ATOM 784 C CA . SER A 1 95 ? -17.763 0.287 -7.408 1.00 90.94 95 SER A CA 1
ATOM 785 C C . SER A 1 95 ? -17.809 0.420 -5.884 1.00 90.94 95 SER A C 1
ATOM 787 O O . SER A 1 95 ? -18.690 -0.123 -5.213 1.00 90.94 95 SER A O 1
ATOM 789 N N . SER A 1 96 ? -16.899 1.218 -5.325 1.00 91.06 96 SER A N 1
ATOM 790 C CA . SER A 1 96 ? -16.938 1.617 -3.910 1.00 91.06 96 SER A CA 1
ATOM 791 C C . SER A 1 96 ? -18.284 2.252 -3.529 1.00 91.06 96 SER A C 1
ATOM 793 O O . SER A 1 96 ? -18.795 1.979 -2.445 1.00 91.06 96 SER A O 1
ATOM 795 N N . GLY A 1 97 ? -18.912 3.019 -4.432 1.00 92.75 97 GLY A N 1
ATOM 796 C CA . GLY A 1 97 ? -20.227 3.633 -4.212 1.00 92.75 97 GLY A CA 1
ATOM 797 C C . GLY A 1 97 ? -21.344 2.622 -3.917 1.00 92.75 97 GLY A C 1
ATOM 798 O O . GLY A 1 97 ? -22.133 2.833 -2.996 1.00 92.75 97 GLY A O 1
ATOM 799 N N . PHE A 1 98 ? -21.374 1.481 -4.619 1.00 92.25 98 PHE A N 1
ATOM 800 C CA . PHE A 1 98 ? -22.340 0.406 -4.345 1.00 92.25 98 PHE A CA 1
ATOM 801 C C . PHE A 1 98 ? -22.223 -0.098 -2.901 1.00 92.25 98 PHE A C 1
ATOM 803 O O . PHE A 1 98 ? -23.207 -0.192 -2.167 1.00 92.25 98 PHE A O 1
ATOM 810 N N . TYR A 1 99 ? -21.000 -0.379 -2.471 1.00 91.81 99 TYR A N 1
ATOM 811 C CA . TYR A 1 99 ? -20.717 -0.910 -1.145 1.00 91.81 99 TYR A CA 1
ATOM 812 C C . TYR A 1 99 ? -20.931 0.122 -0.029 1.00 91.81 99 TYR A C 1
ATOM 814 O O . TYR A 1 99 ? -21.394 -0.247 1.050 1.00 91.81 99 TYR A O 1
ATOM 822 N N . LYS A 1 100 ? -20.683 1.416 -0.283 1.00 94.00 100 LYS A N 1
ATOM 823 C CA . LYS A 1 100 ? -21.040 2.494 0.658 1.00 94.00 100 LYS A CA 1
ATOM 824 C C . LYS A 1 100 ? -22.553 2.576 0.848 1.00 94.00 100 LYS A C 1
ATOM 826 O O . LYS A 1 100 ? -23.019 2.655 1.983 1.00 94.00 100 LYS A O 1
ATOM 831 N N . ALA A 1 101 ? -23.323 2.476 -0.237 1.00 93.06 101 ALA A N 1
ATOM 832 C CA . ALA A 1 101 ? -24.783 2.431 -0.173 1.00 93.06 101 ALA A CA 1
ATOM 833 C C . ALA A 1 101 ? -25.294 1.174 0.559 1.00 93.06 101 ALA A C 1
ATOM 835 O O . ALA A 1 101 ? -26.257 1.246 1.321 1.00 93.06 101 ALA A O 1
ATOM 836 N N . ALA A 1 102 ? -24.623 0.033 0.381 1.00 93.69 102 ALA A N 1
ATOM 837 C CA . ALA A 1 102 ? -24.943 -1.225 1.053 1.00 93.69 102 ALA A CA 1
ATOM 838 C C . ALA A 1 102 ? -24.407 -1.323 2.496 1.00 93.69 102 ALA A C 1
ATOM 840 O O . ALA A 1 102 ? -24.752 -2.275 3.205 1.00 93.69 102 ALA A O 1
ATOM 841 N N . TRP A 1 103 ? -23.605 -0.357 2.966 1.00 93.56 103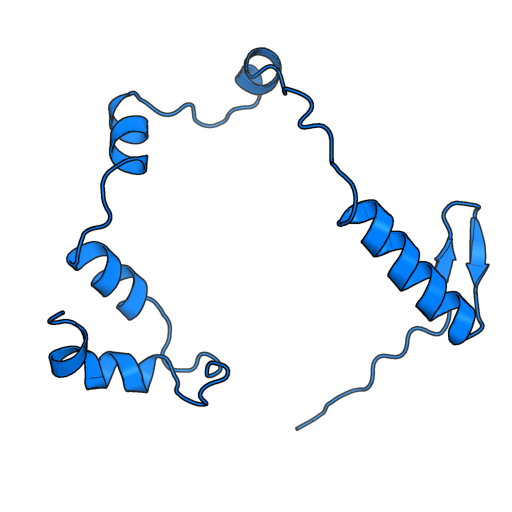 TRP A N 1
ATOM 842 C CA . TRP A 1 103 ? -22.974 -0.370 4.292 1.00 93.56 103 TRP A CA 1
ATOM 843 C C . TRP A 1 103 ? -23.944 -0.638 5.455 1.00 93.56 103 TRP A C 1
ATOM 845 O O . TRP A 1 103 ? -23.603 -1.436 6.331 1.00 93.56 103 TRP A O 1
ATOM 855 N N . PRO A 1 104 ? -25.182 -0.092 5.475 1.00 92.94 104 PRO A N 1
ATOM 856 C CA . PRO A 1 104 ? -26.156 -0.409 6.517 1.00 92.94 104 PRO A CA 1
ATOM 857 C C . PRO A 1 104 ? -26.555 -1.885 6.581 1.00 92.94 104 PRO A C 1
ATOM 859 O O . PRO A 1 104 ? -27.185 -2.275 7.557 1.00 92.94 104 PRO A O 1
ATOM 862 N N . VAL A 1 105 ? -26.255 -2.702 5.573 1.00 92.44 105 VAL A N 1
ATOM 863 C CA . VAL A 1 105 ? -26.522 -4.147 5.556 1.00 92.44 105 VAL A CA 1
ATOM 864 C C . VAL A 1 105 ? -25.241 -4.924 5.845 1.00 92.44 105 VAL A C 1
ATOM 866 O O . VAL A 1 105 ? -25.232 -5.780 6.729 1.00 92.44 105 VAL A O 1
ATOM 869 N N . ILE A 1 106 ? -24.155 -4.611 5.133 1.00 89.31 106 ILE A N 1
ATOM 870 C CA . ILE A 1 106 ? -22.914 -5.398 5.179 1.00 89.31 106 ILE A CA 1
ATOM 871 C C . ILE A 1 106 ? -22.009 -5.033 6.361 1.00 89.31 106 ILE A C 1
ATOM 873 O O . ILE A 1 106 ? -21.359 -5.911 6.914 1.00 89.31 106 ILE A O 1
ATOM 877 N N . GLY A 1 107 ? -22.026 -3.776 6.813 1.00 85.62 107 GLY A N 1
ATOM 878 C CA . GLY A 1 107 ? -21.147 -3.268 7.873 1.00 85.62 107 GLY A CA 1
ATOM 879 C C . GLY A 1 107 ? -21.567 -3.654 9.296 1.00 85.62 107 GLY A C 1
ATOM 880 O O . GLY A 1 107 ? -20.996 -3.159 10.264 1.00 85.62 107 GLY A O 1
ATOM 881 N N . ARG A 1 108 ? -22.604 -4.492 9.454 1.00 76.69 108 ARG A N 1
ATOM 882 C CA . ARG A 1 108 ? -23.079 -4.952 10.773 1.00 76.69 108 ARG A CA 1
ATOM 883 C C . ARG A 1 108 ? -22.430 -6.253 11.239 1.00 76.69 108 ARG A C 1
ATOM 885 O O . ARG A 1 108 ? -22.539 -6.559 12.429 1.00 76.69 108 ARG A O 1
ATOM 892 N N . ARG A 1 109 ? -21.800 -7.009 10.342 1.00 60.28 109 ARG A N 1
ATOM 893 C CA . ARG A 1 109 ? -21.113 -8.276 10.639 1.00 60.28 109 ARG A CA 1
ATOM 894 C C . ARG A 1 109 ? -19.638 -8.027 10.890 1.00 60.28 109 ARG A C 1
ATOM 896 O O . ARG A 1 109 ? -19.140 -8.602 11.879 1.00 60.28 109 ARG A O 1
#

Solvent-accessible surface area (backbone atoms only — not comparable to full-atom values): 7090 Å² total; per-residue (Å²): 140,82,86,76,82,85,76,86,63,64,50,68,48,97,86,68,48,77,33,60,50,74,63,54,42,50,51,48,53,52,51,52,49,41,62,74,70,63,55,88,69,73,78,70,80,72,58,61,76,73,47,51,87,75,49,90,71,78,77,50,73,67,55,53,51,60,74,70,52,80,88,48,72,64,57,54,49,52,62,58,67,68,50,62,52,87,46,81,47,53,101,85,68,52,33,52,44,58,53,61,72,42,32,89,68,64,72,77,117